Protein AF-A0A7X8CHU0-F1 (afdb_monomer)

Structure (mmCIF, N/CA/C/O backbone):
data_AF-A0A7X8CHU0-F1
#
_entry.id   AF-A0A7X8CHU0-F1
#
loop_
_atom_site.group_PDB
_atom_site.id
_atom_site.type_symbol
_atom_site.label_atom_id
_atom_site.label_alt_id
_atom_site.label_comp_id
_atom_site.label_asym_id
_atom_site.label_entity_id
_atom_site.label_seq_id
_atom_site.pdbx_PDB_ins_code
_atom_site.Cartn_x
_atom_site.Cartn_y
_atom_site.Cartn_z
_atom_site.occupancy
_atom_site.B_iso_or_equiv
_atom_site.auth_seq_id
_atom_site.auth_comp_id
_atom_site.auth_asym_id
_atom_site.auth_atom_id
_atom_site.pdbx_PDB_model_num
ATOM 1 N N . MET A 1 1 ? -18.339 2.490 4.989 1.00 92.62 1 MET A N 1
ATOM 2 C CA . MET A 1 1 ? -18.647 1.252 5.736 1.00 92.62 1 MET A CA 1
ATOM 3 C C . MET A 1 1 ? -19.588 1.651 6.846 1.00 92.62 1 MET A C 1
ATOM 5 O O . MET A 1 1 ? -19.198 2.493 7.639 1.00 92.62 1 MET A O 1
ATOM 9 N N . LEU A 1 2 ? -20.796 1.097 6.857 1.00 97.12 2 LEU A N 1
ATOM 10 C CA . LEU A 1 2 ? -21.813 1.327 7.880 1.00 97.12 2 LEU A CA 1
ATOM 11 C C . LEU A 1 2 ? -21.971 0.038 8.687 1.00 97.12 2 LEU A C 1
ATOM 13 O O . LEU A 1 2 ? -22.062 -1.035 8.088 1.00 97.12 2 LEU A O 1
ATOM 17 N N . ASN A 1 3 ? -22.000 0.129 10.013 1.00 98.38 3 ASN A N 1
ATOM 18 C CA . ASN A 1 3 ? -22.395 -1.011 10.836 1.00 98.38 3 ASN A CA 1
ATOM 19 C C . ASN A 1 3 ? -23.929 -1.067 10.940 1.00 98.38 3 ASN A C 1
ATOM 21 O O . ASN A 1 3 ? -24.530 -0.372 11.757 1.00 98.38 3 ASN A O 1
ATOM 25 N N . GLU A 1 4 ? -24.551 -1.905 10.109 1.00 97.94 4 GLU A N 1
ATOM 26 C CA . GLU A 1 4 ? -25.996 -2.204 10.138 1.00 97.94 4 GLU A CA 1
ATOM 27 C C . GLU A 1 4 ? -26.352 -3.349 11.107 1.00 97.94 4 GLU A C 1
ATOM 29 O O . GLU A 1 4 ? -27.492 -3.815 11.153 1.00 97.94 4 GLU A O 1
ATOM 34 N N . GLY A 1 5 ? -25.369 -3.847 11.861 1.00 97.19 5 GLY A N 1
ATOM 35 C CA . GLY A 1 5 ? -25.547 -4.911 12.834 1.00 97.19 5 GLY A CA 1
ATOM 36 C C . GLY A 1 5 ? -26.311 -4.463 14.080 1.00 97.19 5 GLY A C 1
ATOM 37 O O . GLY A 1 5 ? -26.597 -3.292 14.301 1.00 97.19 5 GLY A O 1
ATOM 38 N N . LEU A 1 6 ? -26.620 -5.432 14.942 1.00 97.88 6 LEU A N 1
ATOM 39 C CA . LEU A 1 6 ? -27.309 -5.192 16.218 1.00 97.88 6 LEU A CA 1
ATOM 40 C C . LEU A 1 6 ? -26.344 -4.959 17.395 1.00 97.88 6 LEU A C 1
ATOM 42 O O . LEU A 1 6 ? -26.792 -4.795 18.529 1.00 97.88 6 LEU A O 1
ATOM 46 N N . LYS A 1 7 ? -25.029 -4.994 17.149 1.00 98.25 7 LYS A N 1
ATOM 47 C CA . LYS A 1 7 ? -23.974 -4.791 18.149 1.00 98.25 7 LYS A CA 1
ATOM 48 C C . LYS A 1 7 ? -22.761 -4.092 17.536 1.00 98.25 7 LYS A C 1
ATOM 50 O O . LYS A 1 7 ? -22.557 -4.147 16.323 1.00 98.25 7 LYS A O 1
ATOM 55 N N . ASP A 1 8 ? -21.965 -3.465 18.394 1.00 98.44 8 ASP A N 1
ATOM 56 C CA . ASP A 1 8 ? -20.654 -2.940 18.023 1.00 98.44 8 ASP A CA 1
ATOM 57 C C . ASP A 1 8 ? -19.766 -4.081 17.509 1.00 98.44 8 ASP A C 1
ATOM 59 O O . ASP A 1 8 ? -19.885 -5.225 17.967 1.00 98.44 8 ASP A O 1
ATOM 63 N N . ASP A 1 9 ? -18.889 -3.766 16.561 1.00 98.12 9 ASP A N 1
ATOM 64 C CA . ASP A 1 9 ? -18.011 -4.752 15.934 1.00 98.12 9 ASP A CA 1
ATOM 65 C C . ASP A 1 9 ? -16.598 -4.206 15.721 1.00 98.12 9 ASP A C 1
ATOM 67 O O . ASP A 1 9 ? -16.349 -2.999 15.794 1.00 98.12 9 ASP A O 1
ATOM 71 N N . GLU A 1 10 ? -15.673 -5.113 15.451 1.00 97.38 10 GLU A N 1
ATOM 72 C CA . GLU A 1 10 ? -14.294 -4.820 15.094 1.00 97.38 10 GLU A CA 1
ATOM 73 C C . GLU A 1 10 ? -14.098 -5.006 13.593 1.00 97.38 10 GLU A C 1
ATOM 75 O O . GLU A 1 10 ? -14.562 -5.976 12.995 1.00 97.38 10 GLU A O 1
ATOM 80 N N . TYR A 1 11 ? -13.368 -4.093 12.959 1.00 97.25 11 TYR A N 1
ATOM 81 C CA . TYR A 1 11 ? -13.053 -4.219 11.544 1.00 97.25 11 TYR A CA 1
ATOM 82 C C . TYR A 1 11 ? -11.609 -3.845 11.245 1.00 97.25 11 TYR A C 1
ATOM 84 O O . TYR A 1 11 ? -10.945 -3.113 11.981 1.00 97.25 11 TYR A O 1
ATOM 92 N N . MET A 1 12 ? -11.142 -4.359 10.114 1.00 96.88 12 MET A N 1
ATOM 93 C CA . MET A 1 12 ? -9.910 -3.964 9.451 1.00 96.88 12 MET A CA 1
ATOM 94 C C . MET A 1 12 ? -10.215 -3.712 7.983 1.00 96.88 12 MET A C 1
ATOM 96 O O . MET A 1 12 ? -11.066 -4.380 7.396 1.00 96.88 12 MET A O 1
ATOM 100 N N . ILE A 1 13 ? -9.500 -2.767 7.379 1.00 97.38 13 ILE A N 1
ATOM 101 C CA . ILE A 1 13 ? -9.597 -2.518 5.944 1.00 97.38 13 ILE A CA 1
ATOM 102 C C . ILE A 1 13 ? -8.216 -2.304 5.329 1.00 97.38 13 ILE A C 1
ATOM 104 O O . ILE A 1 13 ? -7.323 -1.696 5.927 1.00 97.38 13 ILE A O 1
ATOM 108 N N . MET A 1 14 ? -8.073 -2.824 4.117 1.00 97.94 14 MET A N 1
ATOM 109 C CA . MET A 1 14 ? -6.933 -2.643 3.236 1.00 97.94 14 MET A CA 1
ATOM 110 C C . MET A 1 14 ? -7.456 -2.556 1.806 1.00 97.94 14 MET A C 1
ATOM 112 O O . MET A 1 14 ? -8.350 -3.313 1.425 1.00 97.94 14 MET A O 1
ATOM 116 N N . TYR A 1 15 ? -6.914 -1.632 1.023 1.00 98.19 15 TYR A N 1
ATOM 117 C CA . TYR A 1 15 ? -7.274 -1.473 -0.381 1.00 98.19 15 TYR A CA 1
ATOM 118 C C . TYR A 1 15 ? -6.205 -2.119 -1.255 1.00 98.19 15 TYR A C 1
ATOM 120 O O . TYR A 1 15 ? -5.125 -1.567 -1.411 1.00 98.19 15 TYR A O 1
ATOM 128 N N . HIS A 1 16 ? -6.496 -3.296 -1.806 1.00 97.81 16 HIS A N 1
ATOM 129 C CA . HIS A 1 16 ? -5.504 -4.127 -2.487 1.00 97.81 16 HIS A CA 1
ATOM 130 C C . HIS A 1 16 ? -5.356 -3.752 -3.974 1.00 97.81 16 HIS A C 1
ATOM 132 O O . HIS A 1 16 ? -6.061 -4.289 -4.831 1.00 97.81 16 HIS A O 1
ATOM 138 N N . HIS A 1 17 ? -4.450 -2.825 -4.305 1.00 97.56 17 HIS A N 1
ATOM 139 C CA . HIS A 1 17 ? -4.214 -2.425 -5.699 1.00 97.56 17 HIS A CA 1
ATOM 140 C C . HIS A 1 17 ? -3.108 -3.255 -6.325 1.00 97.56 17 HIS A C 1
ATOM 142 O O . HIS A 1 17 ? -1.945 -3.092 -5.979 1.00 97.56 17 HIS A O 1
ATOM 148 N N . ASN A 1 18 ? -3.468 -4.089 -7.293 1.00 98.00 18 ASN A N 1
ATOM 149 C CA . ASN A 1 18 ? -2.513 -4.866 -8.069 1.00 98.00 18 ASN A CA 1
ATOM 150 C C . ASN A 1 18 ? -2.228 -4.168 -9.398 1.00 98.00 18 ASN A C 1
ATOM 152 O O . ASN A 1 18 ? -3.131 -3.958 -10.209 1.00 98.00 18 ASN A O 1
ATOM 156 N N . ILE A 1 19 ? -0.967 -3.811 -9.615 1.00 97.81 19 ILE A N 1
ATOM 157 C CA . ILE A 1 19 ? -0.495 -3.075 -10.785 1.00 97.81 19 ILE A CA 1
ATOM 158 C C . ILE A 1 19 ? 0.443 -3.975 -11.576 1.00 97.81 19 ILE A C 1
ATOM 160 O O . ILE A 1 19 ? 1.406 -4.516 -11.043 1.00 97.81 19 ILE A O 1
ATOM 164 N N . ALA A 1 20 ? 0.170 -4.116 -12.866 1.00 96.56 20 ALA A N 1
ATOM 165 C CA . ALA A 1 20 ? 0.939 -4.959 -13.770 1.00 96.56 20 ALA A CA 1
ATOM 166 C C . ALA A 1 20 ? 1.379 -4.161 -15.009 1.00 96.56 20 ALA A C 1
ATOM 168 O O . ALA A 1 20 ? 1.325 -2.924 -15.042 1.00 96.56 20 ALA A O 1
ATOM 169 N N . TYR A 1 21 ? 1.807 -4.875 -16.049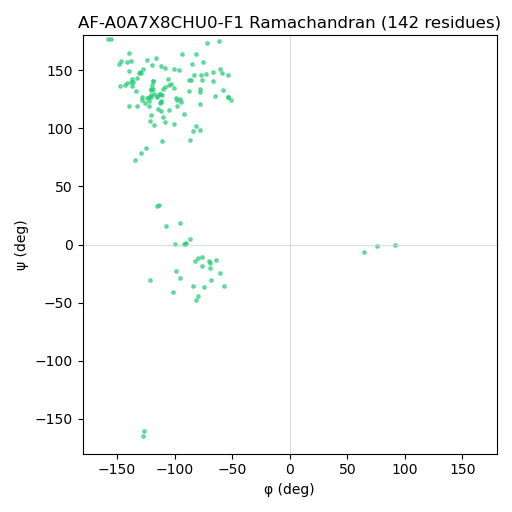 1.00 94.50 21 TYR A N 1
ATOM 170 C CA . TYR A 1 21 ? 2.047 -4.291 -17.363 1.00 94.50 21 TYR A CA 1
ATOM 171 C C . TYR A 1 21 ? 0.806 -3.529 -17.883 1.00 94.50 21 TYR A C 1
ATOM 173 O O . TYR A 1 21 ? -0.324 -3.956 -17.649 1.00 94.50 21 TYR A O 1
ATOM 181 N N . PRO A 1 22 ? 0.990 -2.423 -18.627 1.00 95.25 22 PRO A N 1
ATOM 182 C CA . PRO A 1 22 ? 2.271 -1.869 -19.059 1.00 95.25 22 PRO A CA 1
ATOM 183 C C . PRO A 1 22 ? 2.879 -0.848 -18.084 1.00 95.25 22 PRO A C 1
ATOM 185 O O . PRO A 1 22 ? 3.926 -0.299 -18.402 1.00 95.25 22 PRO A O 1
ATOM 188 N N . LEU A 1 23 ? 2.249 -0.551 -16.941 1.00 97.25 23 LEU A N 1
ATOM 189 C CA . LEU A 1 23 ? 2.726 0.463 -15.989 1.00 97.25 23 LEU A CA 1
ATOM 190 C C . LEU A 1 23 ? 3.865 -0.066 -15.102 1.00 97.25 23 LEU A C 1
ATOM 192 O O . LEU A 1 23 ? 4.869 0.624 -14.911 1.00 97.25 23 LEU A O 1
ATOM 196 N N . PHE A 1 24 ? 3.731 -1.290 -14.590 1.00 97.69 24 PHE A N 1
ATOM 197 C CA . PHE A 1 24 ? 4.758 -1.959 -13.793 1.00 97.69 24 PHE A CA 1
ATOM 198 C C . PHE A 1 24 ? 5.631 -2.873 -14.665 1.00 97.69 24 PHE A C 1
ATOM 200 O O . PHE A 1 24 ? 5.128 -3.721 -15.398 1.00 97.69 24 PHE A O 1
ATOM 207 N N . SER A 1 25 ? 6.945 -2.660 -14.599 1.00 96.56 25 SER A N 1
ATOM 208 C CA . SER A 1 25 ? 7.999 -3.364 -15.338 1.00 96.56 25 SER A CA 1
ATOM 209 C C . SER A 1 25 ? 9.334 -3.209 -14.601 1.00 96.56 25 SER A C 1
ATOM 211 O O . SER A 1 25 ? 9.425 -2.451 -13.635 1.00 96.56 25 SER A O 1
ATOM 213 N N . GLU A 1 26 ? 10.396 -3.838 -15.096 1.00 96.06 26 GLU A N 1
ATOM 214 C CA . GLU A 1 26 ? 11.766 -3.650 -14.598 1.00 96.06 26 GLU A CA 1
ATOM 215 C C . GLU A 1 26 ? 12.302 -2.218 -14.808 1.00 96.06 26 GLU A C 1
ATOM 217 O O . GLU A 1 26 ? 13.325 -1.837 -14.251 1.00 96.06 26 GLU A O 1
ATOM 222 N N . LYS A 1 27 ? 11.622 -1.410 -15.635 1.00 96.25 27 LYS A N 1
ATOM 223 C CA . LYS A 1 27 ? 11.974 -0.006 -15.917 1.00 96.25 27 LYS A CA 1
ATOM 224 C C . LYS A 1 27 ? 11.137 0.995 -15.125 1.00 96.25 27 LYS A C 1
ATOM 226 O O . LYS A 1 27 ? 11.259 2.202 -15.345 1.00 96.25 27 LYS A O 1
AT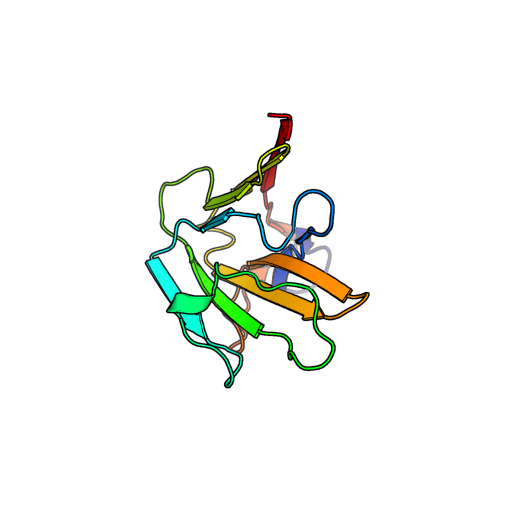OM 231 N N . SER A 1 28 ? 10.228 0.509 -14.288 1.00 97.88 28 SER A N 1
ATOM 232 C CA . SER A 1 28 ? 9.359 1.371 -13.501 1.00 97.88 28 SER A CA 1
ATOM 233 C C . SER A 1 28 ? 10.122 1.949 -12.312 1.00 97.88 28 SER A C 1
ATOM 235 O O . SER A 1 28 ? 10.976 1.296 -11.727 1.00 97.88 28 SER A O 1
ATOM 237 N N . ASN A 1 29 ? 9.793 3.176 -11.935 1.00 97.94 29 ASN A N 1
ATOM 238 C CA . ASN A 1 29 ? 10.298 3.833 -10.742 1.00 97.94 29 ASN A CA 1
ATOM 239 C C . ASN A 1 29 ? 9.144 3.974 -9.757 1.00 97.94 29 ASN A C 1
ATOM 241 O O . ASN A 1 29 ? 8.074 4.466 -10.121 1.00 97.94 29 ASN A O 1
ATOM 245 N N . LEU A 1 30 ? 9.367 3.530 -8.522 1.00 98.50 30 LEU A N 1
ATOM 246 C CA . LEU A 1 30 ? 8.409 3.646 -7.431 1.00 98.50 30 LEU A CA 1
ATOM 247 C C . LEU A 1 30 ? 8.935 4.633 -6.391 1.00 98.50 30 LEU A C 1
ATOM 249 O O . LEU A 1 30 ? 10.013 4.445 -5.824 1.00 98.50 30 LEU A O 1
ATOM 253 N N . ASN A 1 31 ? 8.129 5.649 -6.111 1.00 97.75 31 ASN A N 1
ATOM 254 C CA . ASN A 1 31 ? 8.306 6.553 -4.989 1.00 97.75 31 ASN A CA 1
ATOM 255 C C . ASN A 1 31 ? 7.167 6.352 -3.987 1.00 97.75 31 ASN A C 1
ATOM 257 O O . ASN A 1 31 ? 5.998 6.395 -4.363 1.00 97.75 31 ASN A O 1
ATOM 261 N N . ILE A 1 32 ? 7.521 6.173 -2.717 1.00 97.56 32 ILE A N 1
ATOM 262 C CA . ILE A 1 32 ? 6.581 6.100 -1.596 1.00 97.56 32 ILE A CA 1
ATOM 263 C C . ILE A 1 32 ? 7.030 7.147 -0.585 1.00 97.56 32 ILE A C 1
ATOM 265 O O . ILE A 1 32 ? 8.165 7.074 -0.099 1.00 97.56 32 ILE A O 1
ATOM 269 N N . ASP A 1 33 ? 6.142 8.081 -0.273 1.00 96.81 33 ASP A N 1
ATOM 270 C CA . ASP A 1 33 ? 6.327 9.069 0.778 1.00 96.81 33 ASP A CA 1
ATOM 271 C C . ASP A 1 33 ? 6.068 8.433 2.150 1.00 96.81 33 ASP A C 1
ATOM 273 O O . ASP A 1 33 ? 4.934 8.210 2.576 1.00 96.81 33 ASP A O 1
ATOM 277 N N . LYS A 1 34 ? 7.155 8.056 2.819 1.00 95.94 34 LYS A N 1
ATOM 278 C CA . LYS A 1 34 ? 7.131 7.211 4.013 1.00 95.94 34 LYS A CA 1
ATOM 279 C C . LYS A 1 34 ? 8.121 7.684 5.063 1.00 95.94 34 LYS A C 1
ATOM 281 O O . LYS A 1 34 ? 9.193 8.190 4.733 1.00 95.94 34 LYS A O 1
ATOM 286 N N . GLU A 1 35 ? 7.756 7.436 6.311 1.00 96.19 35 GLU A N 1
ATOM 287 C CA . GLU A 1 35 ? 8.587 7.637 7.495 1.00 96.19 35 GLU A CA 1
ATOM 288 C C . GLU A 1 35 ? 9.543 6.449 7.662 1.00 96.19 35 GLU A C 1
ATOM 290 O O . GLU A 1 35 ? 10.749 6.619 7.812 1.00 96.19 35 GLU A O 1
ATOM 295 N N . GLU A 1 36 ? 9.007 5.227 7.565 1.00 96.44 36 GLU A N 1
ATOM 296 C CA . GLU A 1 36 ? 9.741 3.988 7.832 1.00 96.44 36 GLU A CA 1
ATOM 297 C C . GLU A 1 36 ? 9.370 2.875 6.845 1.00 96.44 36 GLU A C 1
ATOM 299 O O . GLU A 1 36 ? 8.307 2.882 6.217 1.00 96.44 36 GLU A O 1
ATOM 304 N N . THR A 1 37 ? 10.272 1.903 6.692 1.00 97.69 37 THR A N 1
ATOM 305 C CA . THR A 1 37 ? 10.059 0.674 5.912 1.00 97.69 37 THR A CA 1
ATOM 306 C C . THR A 1 37 ? 10.529 -0.531 6.696 1.00 97.69 37 THR A C 1
ATOM 308 O O . THR A 1 37 ? 11.656 -0.557 7.184 1.00 97.69 37 THR A O 1
ATOM 311 N N . TYR A 1 38 ? 9.683 -1.551 6.740 1.00 96.25 38 TYR A N 1
ATOM 312 C CA . TYR A 1 38 ? 9.962 -2.836 7.356 1.00 96.25 38 TYR A CA 1
ATOM 313 C C . TYR A 1 38 ? 9.882 -3.932 6.304 1.00 96.25 38 TYR A C 1
ATOM 315 O O . TYR A 1 38 ? 9.007 -3.929 5.437 1.00 96.25 38 TYR A O 1
ATOM 323 N N . MET A 1 39 ? 10.792 -4.891 6.402 1.00 96.25 39 MET A N 1
ATOM 324 C CA . MET A 1 39 ? 10.763 -6.101 5.591 1.00 96.25 39 MET A CA 1
ATOM 325 C C . MET A 1 39 ? 9.903 -7.133 6.294 1.00 96.25 39 MET A C 1
ATOM 327 O O . MET A 1 39 ? 10.088 -7.376 7.488 1.00 96.25 39 MET A O 1
ATOM 331 N N . ILE A 1 40 ? 8.989 -7.748 5.557 1.00 96.38 40 ILE A N 1
ATOM 332 C CA . ILE A 1 40 ? 8.197 -8.866 6.066 1.00 96.38 40 ILE A CA 1
ATOM 333 C C . ILE A 1 40 ? 8.756 -10.185 5.533 1.00 96.38 40 ILE A C 1
ATOM 335 O O . ILE A 1 40 ? 8.872 -11.151 6.285 1.00 96.38 40 ILE A O 1
ATOM 339 N N . SER A 1 41 ? 9.159 -10.220 4.259 1.00 94.25 41 SER A N 1
ATOM 340 C CA . SER A 1 41 ? 9.846 -11.379 3.682 1.00 94.25 41 SER A CA 1
ATOM 341 C C . SER A 1 41 ? 11.319 -11.416 4.102 1.00 94.25 41 SER A C 1
ATOM 343 O O . SER A 1 41 ? 12.045 -10.431 3.957 1.00 94.25 41 SER A O 1
ATOM 345 N N . SER A 1 42 ? 11.792 -12.576 4.567 1.00 90.19 42 SER A N 1
ATOM 346 C CA . SER A 1 42 ? 13.162 -12.772 5.071 1.00 90.19 42 SER A CA 1
ATOM 347 C C . SER A 1 42 ? 14.257 -12.708 4.001 1.00 90.19 42 SER A C 1
ATOM 349 O O . SER A 1 42 ? 15.432 -12.594 4.332 1.00 90.19 42 SER A O 1
ATOM 351 N N . ASN A 1 43 ? 13.892 -12.813 2.724 1.00 86.94 43 ASN A N 1
ATOM 352 C CA . ASN A 1 43 ? 14.795 -12.809 1.571 1.00 86.94 43 ASN A CA 1
ATOM 353 C C . ASN A 1 43 ? 14.950 -11.416 0.926 1.00 86.94 43 ASN A C 1
ATOM 355 O O . ASN A 1 43 ? 15.347 -11.317 -0.234 1.00 86.94 43 ASN A O 1
ATOM 359 N N . SER A 1 44 ? 14.608 -10.350 1.651 1.00 89.31 44 SER A N 1
ATOM 360 C CA . SER A 1 44 ? 14.631 -8.974 1.152 1.00 89.31 44 SER A CA 1
ATOM 361 C C . SER A 1 44 ? 15.493 -8.064 2.029 1.00 89.31 44 SER A C 1
ATOM 363 O O . SER A 1 44 ? 15.747 -8.391 3.188 1.00 89.31 44 SER A O 1
ATOM 365 N N . THR A 1 45 ? 15.946 -6.931 1.481 1.00 92.56 45 THR A N 1
ATOM 366 C CA . THR A 1 45 ? 16.490 -5.794 2.247 1.00 92.56 45 THR A CA 1
ATOM 367 C C . THR A 1 45 ? 15.559 -4.579 2.150 1.00 92.56 45 THR A C 1
ATOM 369 O O . THR A 1 45 ? 14.845 -4.419 1.156 1.00 92.56 45 THR A O 1
ATOM 372 N N . THR A 1 46 ? 15.560 -3.683 3.146 1.00 92.38 46 THR A N 1
ATOM 373 C CA . THR A 1 46 ? 14.733 -2.457 3.134 1.00 92.38 46 THR A CA 1
ATOM 374 C C . THR A 1 46 ? 15.072 -1.536 1.967 1.00 92.38 46 THR A C 1
ATOM 376 O O . THR A 1 46 ? 14.220 -0.772 1.537 1.00 92.38 46 THR A O 1
ATOM 379 N N . GLU A 1 47 ? 16.286 -1.627 1.428 1.00 92.44 47 GLU A N 1
ATOM 380 C CA . GLU A 1 47 ? 16.776 -0.846 0.286 1.00 92.44 47 GLU A CA 1
ATOM 381 C C . GLU A 1 47 ? 16.217 -1.341 -1.057 1.00 92.44 47 GLU A C 1
ATOM 383 O O . GLU A 1 47 ? 16.221 -0.608 -2.040 1.00 92.44 47 GLU A O 1
ATOM 388 N N . GLN A 1 48 ? 15.705 -2.574 -1.114 1.00 94.44 48 GLN A N 1
ATOM 389 C CA . GLN A 1 48 ? 15.232 -3.212 -2.348 1.00 94.44 48 GLN A CA 1
ATOM 390 C C . GLN A 1 48 ? 13.743 -2.991 -2.638 1.00 94.44 48 GLN A C 1
ATOM 392 O O . GLN A 1 48 ? 13.233 -3.505 -3.640 1.00 94.44 48 GLN A O 1
ATOM 397 N N . PHE A 1 49 ? 13.023 -2.256 -1.787 1.00 96.69 49 PHE A N 1
ATOM 398 C CA . PHE A 1 49 ? 11.570 -2.101 -1.914 1.00 96.69 49 PHE A CA 1
ATOM 399 C C . PHE A 1 49 ? 11.165 -1.523 -3.287 1.00 96.69 49 PHE A C 1
ATOM 401 O O . PHE A 1 49 ? 10.178 -1.954 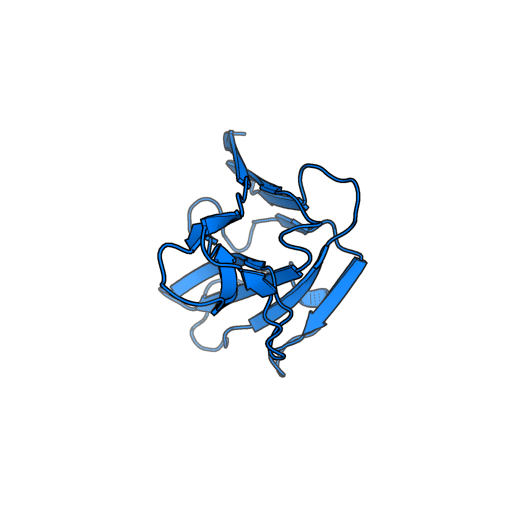-3.876 1.00 96.69 49 PHE A O 1
ATOM 408 N N . ASN A 1 50 ? 11.960 -0.614 -3.857 1.00 97.00 50 ASN A N 1
ATOM 409 C CA . ASN A 1 50 ? 11.718 0.019 -5.160 1.00 97.00 50 ASN A CA 1
ATOM 410 C C . ASN A 1 50 ? 12.655 -0.464 -6.281 1.00 97.00 50 ASN A C 1
ATOM 412 O O . ASN A 1 50 ? 12.740 0.189 -7.319 1.00 97.00 50 ASN A O 1
ATOM 416 N N . VAL A 1 51 ? 13.351 -1.588 -6.087 1.00 96.38 51 VAL A N 1
ATOM 417 C CA . VAL A 1 51 ? 14.201 -2.208 -7.113 1.00 96.38 51 VAL A CA 1
ATOM 418 C C . VAL A 1 51 ? 13.440 -3.346 -7.789 1.00 96.38 51 VAL A C 1
ATOM 420 O O . VAL A 1 51 ? 12.929 -4.250 -7.110 1.00 96.38 51 VAL A O 1
ATOM 423 N N . PHE A 1 52 ? 13.371 -3.291 -9.123 1.00 96.75 52 PHE A N 1
ATOM 424 C CA . PHE A 1 52 ? 12.588 -4.210 -9.946 1.00 96.75 52 PHE A CA 1
ATOM 425 C C . PHE A 1 52 ? 13.454 -4.942 -10.971 1.00 96.75 52 PHE A C 1
ATOM 427 O O . PHE A 1 52 ? 14.052 -4.327 -11.852 1.00 96.75 52 PHE A O 1
ATOM 434 N N . ASP A 1 53 ? 13.485 -6.266 -10.866 1.00 95.00 53 ASP A N 1
ATOM 435 C CA . ASP A 1 53 ? 14.222 -7.144 -11.770 1.00 95.00 53 ASP A CA 1
ATOM 436 C C . ASP A 1 53 ? 13.336 -7.655 -12.905 1.00 95.00 53 ASP A C 1
ATOM 438 O O . ASP A 1 53 ? 12.111 -7.638 -12.834 1.00 95.00 53 ASP A O 1
ATOM 442 N N . LYS A 1 54 ? 13.957 -8.180 -13.963 1.00 96.12 54 LYS A N 1
ATOM 443 C CA . LYS A 1 54 ? 13.216 -8.873 -15.026 1.00 96.12 54 LYS A CA 1
ATOM 444 C C . LYS A 1 54 ? 12.464 -10.094 -14.469 1.00 96.12 54 LYS A C 1
ATOM 446 O O . LYS A 1 54 ? 12.983 -10.751 -13.564 1.00 96.12 54 LYS A O 1
ATOM 451 N N . PRO A 1 55 ? 11.321 -10.481 -15.073 1.00 95.69 55 PRO A N 1
ATOM 452 C CA . PRO A 1 55 ? 10.584 -11.673 -14.667 1.00 95.69 55 PRO A CA 1
ATOM 453 C C . PRO A 1 55 ? 11.472 -12.925 -14.587 1.00 95.69 55 PRO A C 1
ATOM 455 O O . PRO A 1 55 ? 12.102 -13.320 -15.576 1.00 95.69 55 PRO A O 1
ATOM 458 N N . SER A 1 56 ? 11.485 -13.587 -13.430 1.00 94.75 56 SER A N 1
ATOM 459 C CA . SER A 1 56 ? 12.304 -14.780 -13.169 1.00 94.75 56 SER A CA 1
ATOM 460 C C . SER A 1 56 ? 11.460 -15.934 -12.628 1.00 94.75 56 SER A C 1
ATOM 462 O O . SER A 1 56 ? 10.432 -15.722 -12.004 1.00 94.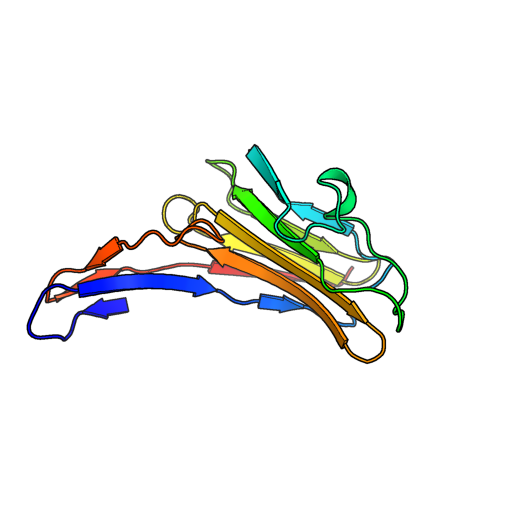75 56 SER A O 1
ATOM 464 N N . SER A 1 57 ? 11.859 -17.182 -12.878 1.00 92.62 57 SER A N 1
ATOM 465 C CA . SER A 1 57 ? 11.227 -18.349 -12.233 1.00 92.62 57 SER A CA 1
ATOM 466 C C . SER A 1 57 ? 11.774 -18.617 -10.829 1.00 92.62 57 SER A C 1
ATOM 468 O O . SER A 1 57 ? 11.183 -19.395 -10.093 1.00 92.62 57 SER A O 1
ATOM 470 N N . ASN A 1 58 ? 12.906 -18.001 -10.477 1.00 90.25 58 ASN A N 1
ATOM 471 C CA . ASN A 1 58 ? 13.679 -18.308 -9.273 1.00 90.25 58 ASN A CA 1
ATOM 472 C C . ASN A 1 58 ? 13.704 -17.112 -8.308 1.00 90.25 58 ASN A C 1
ATOM 474 O O . ASN A 1 58 ? 14.727 -16.847 -7.682 1.00 90.25 58 ASN A O 1
ATOM 478 N N . ILE A 1 59 ? 12.622 -16.335 -8.271 1.00 91.06 59 ILE A N 1
ATOM 479 C CA . ILE A 1 59 ? 12.464 -15.208 -7.354 1.00 91.06 59 ILE A CA 1
ATOM 480 C C . ILE A 1 59 ? 11.185 -15.407 -6.551 1.00 91.06 59 ILE A C 1
ATOM 482 O O . ILE A 1 59 ? 10.111 -15.622 -7.123 1.00 91.06 59 ILE A O 1
ATOM 486 N N . ASP A 1 60 ? 11.303 -15.364 -5.228 1.00 93.19 60 ASP A N 1
ATOM 487 C CA . ASP A 1 60 ? 10.121 -15.396 -4.377 1.00 93.19 60 ASP A CA 1
ATOM 488 C C . ASP A 1 60 ? 9.499 -14.004 -4.291 1.00 93.19 60 ASP A C 1
ATOM 490 O O . ASP A 1 60 ? 10.110 -12.977 -4.602 1.00 93.19 60 ASP A O 1
ATOM 494 N N . GLU A 1 61 ? 8.263 -13.982 -3.823 1.00 95.06 61 GLU A N 1
ATOM 495 C CA . GLU A 1 61 ? 7.556 -12.752 -3.519 1.00 95.06 61 GLU A CA 1
ATOM 496 C C . GLU A 1 61 ? 8.207 -12.030 -2.335 1.00 95.06 61 GLU A C 1
ATOM 498 O O . GLU A 1 61 ? 8.617 -12.637 -1.339 1.00 95.06 61 GLU A O 1
ATOM 503 N N . MET A 1 62 ? 8.273 -10.706 -2.428 1.00 96.75 62 MET A N 1
ATOM 504 C CA . MET A 1 62 ? 8.799 -9.857 -1.364 1.00 96.75 62 MET A CA 1
ATOM 505 C C . MET A 1 62 ? 7.686 -8.969 -0.833 1.00 96.75 62 MET A C 1
ATOM 507 O O . MET A 1 62 ? 7.032 -8.267 -1.601 1.00 96.75 62 MET A O 1
ATOM 511 N N . VAL A 1 63 ? 7.484 -8.989 0.480 1.00 97.88 63 VAL A N 1
ATOM 512 C CA . VAL A 1 63 ? 6.499 -8.150 1.155 1.00 97.88 63 VAL A CA 1
ATOM 513 C C . VAL A 1 63 ? 7.218 -7.134 2.025 1.00 97.88 63 VAL A C 1
ATOM 515 O O . VAL A 1 63 ? 8.062 -7.494 2.853 1.00 97.88 63 VAL A O 1
ATOM 518 N N . TYR A 1 64 ? 6.842 -5.873 1.860 1.00 98.25 64 TYR A N 1
ATOM 519 C CA . TYR A 1 64 ? 7.281 -4.763 2.692 1.00 98.25 64 TYR A CA 1
ATOM 520 C C . TYR A 1 64 ? 6.080 -4.105 3.356 1.00 98.25 64 TYR A C 1
ATOM 522 O O . TYR A 1 64 ? 4.954 -4.158 2.859 1.00 98.25 64 TYR A O 1
ATOM 530 N N . MET A 1 65 ? 6.335 -3.466 4.487 1.00 98.00 65 MET A N 1
ATOM 531 C CA . MET A 1 65 ? 5.383 -2.595 5.152 1.00 98.00 65 MET A CA 1
ATOM 532 C C . MET A 1 65 ? 5.982 -1.200 5.258 1.00 98.00 65 MET A C 1
ATOM 534 O O . MET A 1 65 ? 7.128 -1.045 5.680 1.00 98.00 65 MET A O 1
ATOM 538 N N . HIS A 1 66 ? 5.198 -0.184 4.924 1.00 98.00 66 HIS A N 1
ATOM 539 C CA . HIS A 1 66 ? 5.599 1.211 5.029 1.00 98.00 66 HIS A CA 1
ATOM 540 C C . HIS A 1 66 ? 4.679 1.959 5.987 1.00 98.00 66 HIS A C 1
ATOM 542 O O . HIS A 1 66 ? 3.458 1.803 5.934 1.00 98.00 66 HIS A O 1
ATOM 548 N N . LYS A 1 67 ? 5.267 2.803 6.836 1.00 97.31 67 LYS A N 1
ATOM 549 C CA . LYS A 1 67 ? 4.533 3.803 7.619 1.00 97.31 67 LYS A CA 1
ATOM 550 C C . LYS A 1 67 ? 4.551 5.117 6.846 1.00 97.31 67 LYS A C 1
ATOM 552 O O . LYS A 1 67 ? 5.626 5.595 6.487 1.00 97.31 67 LYS A O 1
ATOM 557 N N . ILE A 1 68 ? 3.380 5.661 6.545 1.00 97.31 68 ILE A N 1
ATOM 558 C CA . ILE A 1 68 ? 3.226 6.779 5.606 1.00 97.31 68 ILE A CA 1
ATOM 559 C C . ILE A 1 68 ? 3.415 8.119 6.315 1.00 97.31 68 ILE A C 1
ATOM 561 O O . ILE A 1 68 ? 2.979 8.293 7.455 1.00 97.31 68 ILE A O 1
ATOM 565 N N . ASN A 1 69 ? 4.063 9.066 5.634 1.00 95.62 69 ASN A N 1
ATOM 566 C CA . ASN A 1 69 ? 4.259 10.407 6.174 1.00 95.62 69 ASN A CA 1
ATOM 567 C C . ASN A 1 69 ? 2.928 11.153 6.318 1.00 95.62 69 ASN A C 1
ATOM 569 O O . ASN A 1 69 ? 1.986 10.990 5.545 1.00 95.62 69 ASN A O 1
ATOM 573 N N . LYS A 1 70 ? 2.856 12.024 7.324 1.00 90.38 70 LYS A N 1
ATOM 574 C CA . LYS A 1 70 ? 1.695 12.892 7.528 1.00 90.38 70 LYS A CA 1
ATOM 575 C C . LYS A 1 70 ? 1.787 14.144 6.660 1.00 90.38 70 LYS A C 1
ATOM 577 O O . LYS A 1 70 ? 2.857 14.718 6.492 1.00 90.38 70 LYS A O 1
ATOM 582 N N . GLY A 1 71 ? 0.632 14.623 6.199 1.00 85.00 71 GLY A N 1
ATOM 583 C CA . GLY A 1 71 ? 0.499 15.939 5.563 1.00 85.00 71 GLY A CA 1
ATOM 584 C C . GLY A 1 71 ? 0.671 15.961 4.043 1.00 85.00 71 GLY A C 1
ATOM 585 O O . GLY A 1 71 ? 0.504 17.023 3.441 1.00 85.00 71 GLY A O 1
ATOM 586 N N . THR A 1 72 ? 0.933 14.822 3.402 1.00 80.00 72 THR A N 1
ATOM 587 C CA . THR A 1 72 ? 0.969 14.706 1.941 1.00 80.00 72 THR A CA 1
ATOM 588 C C . THR A 1 72 ? -0.363 14.211 1.383 1.00 80.00 72 THR A C 1
ATOM 590 O O . THR A 1 72 ? -1.153 13.553 2.056 1.00 80.00 72 THR A O 1
ATOM 593 N N . LYS A 1 73 ? -0.684 14.636 0.154 1.00 82.50 73 LYS A N 1
ATOM 594 C CA . LYS A 1 73 ? -1.938 14.273 -0.537 1.00 82.50 73 LYS A CA 1
ATOM 595 C C . LYS A 1 73 ? -1.752 13.136 -1.538 1.00 82.50 73 LYS A C 1
ATOM 597 O O . LYS A 1 73 ? -2.729 12.480 -1.886 1.00 82.50 73 LYS A O 1
ATOM 602 N N . GLU A 1 74 ? -0.527 12.948 -2.011 1.00 90.38 74 GLU A N 1
ATOM 603 C CA . GLU A 1 74 ? -0.106 11.885 -2.916 1.00 90.38 74 GLU A CA 1
ATOM 604 C C . GLU A 1 74 ? 0.988 11.108 -2.188 1.00 90.38 74 GLU A C 1
ATOM 606 O O . GLU A 1 74 ? 2.060 11.648 -1.928 1.00 90.38 74 GLU A O 1
ATOM 611 N N . HIS A 1 75 ? 0.684 9.869 -1.811 1.00 95.56 75 HIS A N 1
ATOM 612 C CA . HIS A 1 75 ? 1.558 9.054 -0.961 1.00 95.56 75 HIS A CA 1
ATOM 613 C C . HIS A 1 75 ? 2.450 8.142 -1.789 1.00 95.56 75 HIS A C 1
ATOM 615 O O . HIS A 1 75 ? 3.551 7.788 -1.375 1.00 95.56 75 HIS A O 1
ATOM 621 N N . VAL A 1 76 ? 1.976 7.746 -2.973 1.00 97.50 76 VAL A N 1
ATOM 622 C CA . VAL A 1 76 ? 2.686 6.815 -3.849 1.00 97.50 76 VAL A CA 1
ATOM 623 C C . VAL A 1 76 ? 2.622 7.290 -5.286 1.00 97.50 76 VAL A C 1
ATOM 625 O O . VAL A 1 76 ? 1.558 7.665 -5.776 1.00 97.50 76 VAL A O 1
ATOM 628 N N . SER A 1 77 ? 3.757 7.214 -5.972 1.00 97.75 77 SER A N 1
ATOM 629 C CA . SER A 1 77 ? 3.867 7.396 -7.414 1.00 97.75 77 SER A CA 1
ATOM 630 C C . SER A 1 77 ? 4.612 6.210 -8.004 1.00 97.75 77 SER A C 1
ATOM 632 O O . SER A 1 77 ? 5.736 5.922 -7.594 1.00 97.75 77 SER A O 1
ATOM 634 N N . ILE A 1 78 ? 4.022 5.565 -9.004 1.00 98.31 78 ILE A N 1
ATOM 635 C CA . ILE A 1 78 ? 4.716 4.611 -9.867 1.00 98.31 78 ILE A CA 1
ATOM 636 C C . ILE A 1 78 ? 4.680 5.116 -11.300 1.00 98.31 78 ILE A C 1
ATOM 638 O O . ILE A 1 78 ? 3.642 5.550 -11.799 1.00 98.31 78 ILE A O 1
ATOM 642 N N . GLU A 1 79 ? 5.819 5.066 -11.975 1.00 98.12 79 GLU A N 1
ATOM 643 C CA . GLU A 1 79 ? 5.921 5.546 -13.344 1.00 98.12 79 GLU A CA 1
ATOM 644 C C . GLU A 1 79 ? 6.944 4.777 -14.166 1.00 98.12 79 GLU A C 1
ATOM 646 O O . GLU A 1 79 ? 7.914 4.244 -13.641 1.00 98.12 79 GLU A O 1
ATOM 651 N N . ASN A 1 80 ? 6.758 4.773 -15.478 1.00 97.06 80 ASN A N 1
ATOM 652 C CA . ASN A 1 80 ? 7.793 4.415 -16.437 1.00 97.06 80 ASN A CA 1
ATOM 653 C C . ASN A 1 80 ? 7.937 5.538 -17.477 1.00 97.06 80 ASN A C 1
ATOM 655 O O . ASN A 1 80 ? 7.557 6.688 -17.227 1.00 97.06 80 ASN A O 1
ATOM 659 N N . ASN A 1 81 ? 8.532 5.232 -18.628 1.00 96.06 81 ASN A N 1
ATOM 660 C CA . ASN A 1 81 ? 8.745 6.199 -19.702 1.00 96.06 81 ASN A CA 1
ATOM 661 C C . ASN A 1 81 ? 7.457 6.630 -20.423 1.00 96.06 81 ASN A C 1
ATOM 663 O O . ASN A 1 81 ? 7.510 7.606 -21.159 1.00 96.06 81 ASN A O 1
ATOM 667 N N . LYS A 1 82 ? 6.340 5.915 -20.243 1.00 96.88 82 LYS A N 1
ATOM 668 C CA . LYS A 1 82 ? 5.075 6.154 -20.952 1.00 96.88 82 LYS A CA 1
ATOM 669 C C . LYS A 1 82 ? 3.895 6.443 -20.027 1.00 96.88 82 LYS A C 1
ATOM 671 O O . LYS A 1 82 ? 2.990 7.160 -20.421 1.00 96.88 82 LYS A O 1
ATOM 676 N N . TYR A 1 83 ? 3.888 5.884 -18.823 1.00 98.00 83 TYR A N 1
ATOM 677 C CA . TYR A 1 83 ? 2.744 5.945 -17.919 1.00 98.00 83 TYR A CA 1
ATOM 678 C C . TYR A 1 83 ? 3.166 6.396 -16.526 1.00 98.00 83 TYR A C 1
ATOM 680 O O . TYR A 1 83 ? 4.267 6.075 -16.067 1.00 98.00 83 TYR A O 1
ATOM 688 N N . LYS A 1 84 ? 2.270 7.098 -15.834 1.00 98.12 84 LYS A N 1
ATOM 689 C CA . LYS A 1 84 ? 2.395 7.457 -14.420 1.00 98.12 84 LYS A CA 1
ATOM 690 C C . LYS A 1 84 ? 1.073 7.242 -13.699 1.00 98.12 84 LYS A C 1
ATOM 692 O O . LYS A 1 84 ? 0.015 7.576 -14.223 1.00 98.12 84 LYS A O 1
ATOM 697 N N . LEU A 1 85 ? 1.148 6.724 -12.480 1.00 98.12 85 LEU A N 1
ATOM 698 C CA . LEU A 1 85 ? 0.034 6.632 -11.551 1.00 98.12 85 LEU A CA 1
ATOM 699 C C . LEU A 1 85 ? 0.446 7.231 -10.211 1.00 98.12 85 LEU A C 1
ATOM 701 O O . LEU A 1 85 ? 1.404 6.764 -9.598 1.00 98.12 85 LEU A O 1
ATOM 705 N N . ASN A 1 86 ? -0.323 8.211 -9.743 1.00 98.00 86 ASN A N 1
ATOM 706 C CA . ASN A 1 86 ? -0.255 8.703 -8.372 1.00 98.00 86 ASN A CA 1
ATOM 707 C C . ASN A 1 86 ? -1.461 8.186 -7.587 1.00 98.00 86 ASN A C 1
ATOM 709 O O . ASN A 1 86 ? -2.589 8.209 -8.094 1.00 98.00 86 ASN A O 1
ATOM 713 N N . ILE A 1 87 ? -1.222 7.744 -6.355 1.00 97.94 87 ILE A N 1
ATOM 714 C CA . ILE A 1 87 ? -2.248 7.271 -5.429 1.00 97.94 87 ILE A CA 1
ATOM 715 C C . ILE A 1 87 ? -2.172 8.114 -4.157 1.00 97.94 87 ILE A C 1
ATOM 717 O O . ILE A 1 87 ? -1.116 8.260 -3.538 1.00 97.94 87 ILE A O 1
ATOM 721 N N . GLY A 1 88 ? -3.311 8.680 -3.778 1.00 97.62 88 GLY A N 1
ATOM 722 C CA . GLY A 1 88 ? -3.481 9.503 -2.588 1.00 97.62 88 GLY A CA 1
ATOM 723 C C . GLY A 1 88 ? -4.655 9.025 -1.749 1.00 97.62 88 GLY A C 1
ATOM 724 O O . GLY A 1 88 ? -5.642 8.527 -2.286 1.00 97.62 88 GLY A O 1
ATOM 725 N N . TRP A 1 89 ? -4.570 9.179 -0.435 1.00 96.81 89 TRP A N 1
ATOM 726 C CA . TRP A 1 89 ? -5.628 8.807 0.504 1.00 96.81 89 TRP A CA 1
ATOM 727 C C . TRP A 1 89 ? -5.513 9.617 1.795 1.00 96.81 89 TRP A C 1
ATOM 729 O O . TRP A 1 89 ? -4.602 10.423 1.960 1.00 96.81 89 TRP A O 1
ATOM 739 N N . ASP A 1 90 ? -6.458 9.428 2.708 1.00 95.25 90 ASP A N 1
ATOM 740 C CA . ASP A 1 90 ? -6.376 9.972 4.063 1.00 95.25 90 ASP A CA 1
ATOM 741 C C . ASP A 1 90 ? -5.497 9.061 4.935 1.00 95.25 90 ASP A C 1
ATOM 743 O O . ASP A 1 90 ? -5.931 7.985 5.360 1.00 95.25 90 ASP A O 1
ATOM 747 N N . GLN A 1 91 ? -4.248 9.464 5.176 1.00 94.62 91 GLN A N 1
ATOM 748 C CA . GLN A 1 91 ? -3.277 8.668 5.929 1.00 94.62 91 GLN A CA 1
ATOM 749 C C . GLN A 1 91 ? -3.618 8.548 7.418 1.00 94.62 91 GLN A C 1
ATOM 751 O O . GLN A 1 91 ? -3.174 7.606 8.063 1.00 94.62 91 GLN A O 1
ATOM 756 N N . GLU A 1 92 ? -4.438 9.436 7.989 1.00 94.06 92 GLU A N 1
ATOM 757 C CA . GLU A 1 92 ? -4.907 9.237 9.369 1.00 94.06 92 GLU A CA 1
ATOM 758 C C . GLU A 1 92 ? -5.865 8.033 9.434 1.00 94.06 92 GLU A C 1
ATOM 760 O O . GLU A 1 92 ? -5.909 7.290 10.418 1.00 94.06 92 GLU A O 1
ATOM 765 N N . LYS A 1 93 ? -6.595 7.770 8.341 1.00 95.50 93 LYS A N 1
ATOM 766 C CA . LYS A 1 93 ? -7.459 6.592 8.213 1.00 95.50 93 LYS A CA 1
ATOM 767 C C . LYS A 1 93 ? -6.708 5.345 7.764 1.00 95.50 93 LYS A C 1
ATOM 769 O O . LYS A 1 93 ? -7.063 4.268 8.239 1.00 95.50 93 LYS A O 1
ATOM 774 N N . LEU A 1 94 ? -5.704 5.466 6.901 1.00 97.19 94 LEU A N 1
ATOM 775 C CA . LEU A 1 94 ? -4.880 4.354 6.409 1.00 97.19 94 LEU A CA 1
ATOM 776 C C . LEU A 1 94 ? -3.385 4.700 6.579 1.00 97.19 94 LEU A C 1
ATOM 778 O O . LEU A 1 94 ? -2.747 5.137 5.619 1.00 97.19 94 LEU A O 1
ATOM 782 N N . PRO A 1 95 ? -2.829 4.573 7.798 1.00 97.06 95 PRO A N 1
ATOM 783 C CA . PRO A 1 95 ? -1.473 5.045 8.110 1.00 97.06 95 PRO A CA 1
ATOM 784 C C . PRO A 1 95 ? -0.358 4.138 7.581 1.00 97.06 95 PRO A C 1
ATOM 786 O O . PRO A 1 95 ? 0.819 4.507 7.616 1.00 97.06 95 PRO A O 1
ATOM 789 N N . PHE A 1 96 ? -0.720 2.952 7.103 1.00 98.06 96 PHE A N 1
ATOM 790 C CA . PHE A 1 96 ? 0.208 1.944 6.627 1.00 98.06 96 PHE A CA 1
ATOM 791 C C . PHE A 1 96 ? 0.017 1.684 5.137 1.00 98.06 96 PHE A C 1
ATOM 793 O O . PHE A 1 96 ? -1.043 1.951 4.567 1.00 98.06 96 PHE A O 1
ATOM 800 N N . MET A 1 97 ? 1.034 1.110 4.507 1.00 98.06 97 MET A N 1
ATOM 801 C CA . MET A 1 97 ? 0.912 0.537 3.176 1.00 98.06 97 MET A CA 1
ATOM 802 C C . MET A 1 97 ? 1.686 -0.773 3.108 1.00 98.06 97 MET A C 1
ATOM 804 O O . MET A 1 97 ? 2.908 -0.778 3.280 1.00 98.06 97 MET A O 1
ATOM 808 N N . VAL A 1 98 ? 0.982 -1.867 2.820 1.00 98.38 98 VAL A N 1
ATOM 809 C CA . VAL A 1 98 ? 1.627 -3.124 2.436 1.00 98.38 98 VAL A CA 1
ATOM 810 C C . VAL A 1 98 ? 2.054 -3.006 0.978 1.00 98.38 98 VAL A C 1
ATOM 812 O O . VAL A 1 98 ? 1.308 -2.523 0.125 1.00 98.38 98 VAL A O 1
ATOM 815 N N . GLN A 1 99 ? 3.281 -3.419 0.696 1.00 98.56 99 GLN A N 1
ATOM 816 C CA . GLN A 1 99 ? 3.788 -3.567 -0.654 1.00 98.56 99 GLN A CA 1
ATOM 817 C C . GLN A 1 99 ? 4.055 -5.046 -0.910 1.00 98.56 99 GLN A C 1
ATOM 819 O O . GLN A 1 99 ? 4.940 -5.625 -0.282 1.00 98.56 99 GLN A O 1
ATOM 824 N N . TRP A 1 100 ? 3.339 -5.639 -1.860 1.00 98.06 100 TRP A N 1
ATOM 825 C CA . TRP A 1 100 ? 3.585 -7.003 -2.324 1.00 98.06 100 TRP A CA 1
ATOM 826 C C . TRP A 1 100 ? 4.262 -6.969 -3.693 1.00 98.06 100 TRP A C 1
ATOM 828 O O . TRP A 1 100 ? 3.706 -6.485 -4.673 1.00 98.06 100 TRP A O 1
ATOM 838 N N . LYS A 1 101 ? 5.499 -7.450 -3.777 1.00 96.31 101 LYS A N 1
ATOM 839 C CA . LYS A 1 101 ? 6.304 -7.450 -5.000 1.00 96.31 101 LYS A CA 1
ATOM 840 C C . LYS A 1 101 ? 6.416 -8.877 -5.532 1.00 96.31 101 LYS A C 1
ATOM 842 O O . LYS A 1 101 ? 7.186 -9.674 -4.995 1.00 96.31 101 LYS A O 1
ATOM 847 N N . CYS A 1 102 ? 5.692 -9.174 -6.610 1.00 96.88 102 CYS A N 1
ATOM 848 C CA . CYS A 1 102 ? 5.777 -10.438 -7.337 1.00 96.88 102 CYS A CA 1
ATOM 849 C C . CYS A 1 102 ? 6.421 -10.198 -8.711 1.00 96.88 102 CYS A C 1
ATOM 851 O O . CYS A 1 102 ? 5.844 -9.548 -9.581 1.00 96.88 102 CYS A O 1
ATOM 853 N N . MET A 1 103 ? 7.650 -10.688 -8.899 1.00 96.44 103 MET A N 1
ATOM 854 C CA . MET A 1 103 ? 8.439 -10.507 -10.132 1.00 96.44 103 MET A CA 1
ATOM 855 C C . MET A 1 103 ? 8.659 -11.837 -10.859 1.00 96.44 103 MET A C 1
ATOM 857 O O . MET A 1 103 ? 9.709 -12.091 -11.457 1.00 96.44 103 MET A O 1
ATOM 861 N N . GLN A 1 104 ? 7.667 -12.718 -10.786 1.00 96.25 104 GLN A N 1
ATOM 862 C CA . GLN A 1 104 ? 7.756 -14.056 -11.344 1.00 96.25 104 GLN A CA 1
ATOM 863 C C . GLN A 1 104 ? 7.392 -14.079 -12.833 1.00 96.25 104 GLN A C 1
ATOM 865 O O . GLN A 1 104 ? 6.641 -13.241 -13.340 1.00 96.25 104 GLN A O 1
ATOM 870 N N . LYS A 1 105 ? 7.899 -15.069 -13.576 1.00 93.56 105 LYS A N 1
ATOM 871 C CA . LYS A 1 105 ? 7.423 -15.317 -14.950 1.00 93.56 105 LYS A CA 1
ATOM 872 C C . LYS A 1 105 ? 5.916 -15.590 -14.936 1.00 93.56 105 LYS A C 1
ATOM 874 O O . LYS A 1 105 ? 5.449 -16.398 -14.145 1.00 93.56 105 LYS A O 1
ATOM 879 N N . ASN A 1 106 ? 5.180 -14.935 -15.834 1.00 90.50 106 ASN A N 1
ATOM 880 C CA . ASN A 1 106 ? 3.712 -14.958 -15.940 1.00 90.50 106 ASN A CA 1
ATOM 881 C C . ASN A 1 106 ? 2.941 -14.350 -14.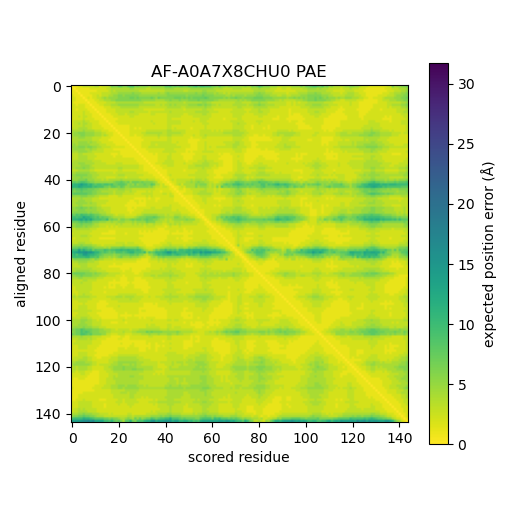752 1.00 90.50 106 ASN A C 1
ATOM 883 O O . ASN A 1 106 ? 1.736 -14.170 -14.873 1.00 90.50 106 ASN A O 1
ATOM 887 N N . ASN A 1 107 ? 3.624 -13.968 -13.669 1.00 92.00 107 ASN A N 1
ATOM 888 C CA . ASN A 1 107 ? 3.056 -13.338 -12.478 1.00 92.00 107 ASN A CA 1
ATOM 889 C C . ASN A 1 107 ? 3.942 -12.141 -12.095 1.00 92.00 107 ASN A C 1
ATOM 891 O O . ASN A 1 107 ? 4.738 -12.205 -11.162 1.00 92.00 107 ASN A O 1
ATOM 895 N N . TYR A 1 108 ? 3.854 -11.070 -12.888 1.00 96.62 108 TYR A N 1
ATOM 896 C CA . TYR A 1 108 ? 4.636 -9.847 -12.695 1.00 96.62 108 TYR A CA 1
ATOM 897 C C . TYR A 1 108 ? 3.711 -8.704 -12.268 1.00 96.62 108 TYR A C 1
ATOM 899 O O . TYR A 1 108 ? 3.115 -8.016 -13.104 1.00 96.62 108 TYR A O 1
ATOM 907 N N . VAL A 1 109 ? 3.525 -8.571 -10.956 1.00 97.81 109 VAL A N 1
ATOM 908 C CA . VAL A 1 109 ? 2.506 -7.722 -10.333 1.00 97.81 109 VAL A CA 1
ATOM 909 C C . VAL A 1 109 ? 3.077 -7.053 -9.086 1.00 97.81 109 VAL A C 1
ATOM 911 O O . VAL A 1 109 ? 3.780 -7.672 -8.289 1.00 97.81 109 VAL A O 1
ATOM 914 N N . LEU A 1 110 ? 2.747 -5.778 -8.917 1.00 98.50 110 LEU A N 1
ATOM 915 C CA . LEU A 1 110 ? 3.038 -4.991 -7.731 1.00 98.50 110 LEU A CA 1
ATOM 916 C C . LEU A 1 110 ? 1.734 -4.661 -6.999 1.00 98.50 110 LEU A C 1
ATOM 918 O O . LEU A 1 110 ? 0.899 -3.925 -7.522 1.00 98.50 110 LEU A O 1
ATOM 922 N N . GLY A 1 111 ? 1.586 -5.184 -5.788 1.00 98.50 111 GLY A N 1
ATOM 923 C CA . GLY A 1 111 ? 0.593 -4.776 -4.805 1.00 98.50 111 GLY A CA 1
ATOM 924 C C . GLY A 1 111 ? 1.018 -3.480 -4.116 1.00 98.50 111 GLY A C 1
ATOM 925 O O . GLY A 1 111 ? 2.085 -3.426 -3.504 1.00 98.50 111 GLY A O 1
ATOM 926 N N . LEU A 1 112 ? 0.196 -2.435 -4.219 1.00 98.50 112 LEU A N 1
ATOM 927 C CA . LEU A 1 112 ? 0.304 -1.194 -3.448 1.00 98.50 112 LEU A CA 1
ATOM 928 C C . LEU A 1 112 ? -0.956 -1.040 -2.604 1.00 98.50 112 LEU A C 1
ATOM 930 O O . LEU A 1 112 ? -2.024 -0.693 -3.116 1.00 98.50 112 LEU A O 1
ATOM 934 N N . GLU A 1 113 ? -0.845 -1.330 -1.313 1.00 98.50 113 GLU A N 1
ATOM 935 C CA . GLU A 1 113 ? -2.008 -1.695 -0.512 1.00 98.50 113 GLU A CA 1
ATOM 936 C C . GLU A 1 113 ? -2.144 -0.795 0.724 1.00 98.50 113 GLU A C 1
ATOM 938 O O . GLU A 1 113 ? -1.688 -1.153 1.814 1.00 98.50 113 GLU A O 1
ATOM 943 N N . PRO A 1 114 ? -2.749 0.403 0.584 1.00 98.12 114 PRO A N 1
ATOM 944 C CA . PRO A 1 114 ? -3.060 1.266 1.716 1.00 98.12 114 PRO A CA 1
ATOM 945 C C . PRO A 1 114 ? -3.877 0.513 2.764 1.00 98.12 114 PRO A C 1
ATOM 947 O O 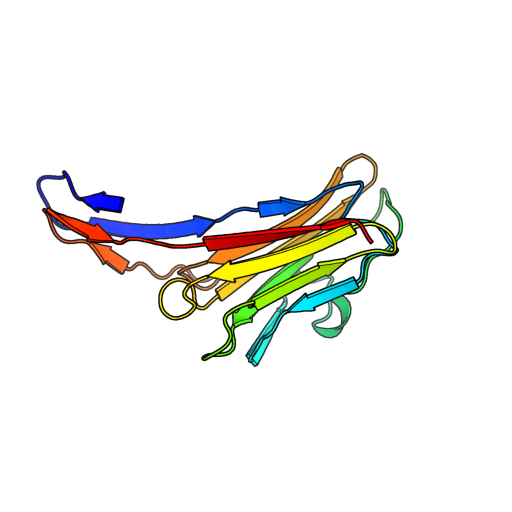. PRO A 1 114 ? -4.928 -0.062 2.457 1.00 98.12 114 PRO A O 1
ATOM 950 N N . ALA A 1 115 ? -3.401 0.531 4.002 1.00 98.12 115 ALA A N 1
ATOM 951 C CA . ALA A 1 115 ? -3.891 -0.313 5.074 1.00 98.12 115 ALA A CA 1
ATOM 952 C C . ALA A 1 115 ? -4.145 0.485 6.353 1.00 98.12 115 ALA A C 1
ATOM 954 O O . ALA A 1 115 ? -3.418 1.408 6.728 1.00 98.12 115 ALA A O 1
ATOM 955 N N . MET A 1 116 ? -5.206 0.087 7.044 1.00 97.69 116 MET A N 1
ATOM 956 C CA . MET A 1 116 ? -5.566 0.612 8.356 1.00 97.69 116 MET A CA 1
ATOM 957 C C . MET A 1 116 ? -4.650 0.083 9.467 1.00 97.69 116 MET A C 1
ATOM 959 O O . MET A 1 116 ? -4.353 0.794 10.422 1.00 97.69 116 MET A O 1
ATOM 963 N N . SER A 1 117 ? -4.242 -1.177 9.338 1.00 97.38 117 SER A N 1
ATOM 964 C CA . SER A 1 117 ? -3.495 -1.944 10.333 1.00 97.38 117 SER A CA 1
ATOM 965 C C . SER A 1 117 ? -2.058 -2.152 9.870 1.00 97.38 117 SER A C 1
ATOM 967 O O . SER A 1 117 ? -1.833 -2.268 8.660 1.00 97.38 117 SER A O 1
ATOM 969 N N . PRO A 1 118 ? -1.098 -2.303 10.801 1.00 95.75 118 PRO A N 1
ATOM 970 C CA . PRO A 1 118 ? 0.192 -2.871 10.455 1.00 95.75 118 PRO A CA 1
ATOM 971 C C . PRO A 1 118 ? 0.036 -4.323 9.941 1.00 95.75 118 PRO A C 1
ATOM 973 O O . PRO A 1 118 ? -1.057 -4.893 9.921 1.00 95.75 118 PRO A O 1
ATOM 976 N N . TYR A 1 119 ? 1.139 -4.920 9.492 1.00 94.75 119 TYR A N 1
ATOM 977 C CA . TYR A 1 119 ? 1.250 -6.313 9.061 1.00 94.75 119 TYR A CA 1
ATOM 978 C C . TYR A 1 119 ? 2.669 -6.783 9.418 1.00 94.75 119 TYR A C 1
ATOM 980 O O . TYR A 1 119 ? 3.606 -6.006 9.232 1.00 94.75 119 TYR A O 1
ATOM 988 N N . PRO A 1 120 ? 2.860 -7.998 9.969 1.00 94.25 120 PRO A N 1
ATOM 989 C CA . PRO A 1 120 ? 1.867 -9.057 10.182 1.00 94.25 120 PRO A CA 1
ATOM 990 C C . PRO A 1 120 ? 0.961 -8.860 11.408 1.00 94.25 120 PRO A C 1
ATOM 992 O O . PRO A 1 120 ? -0.036 -9.570 11.547 1.00 94.25 120 PRO A O 1
ATOM 995 N N . LYS A 1 121 ? 1.281 -7.912 12.302 1.00 95.50 121 LYS A N 1
ATOM 996 C CA . LYS A 1 121 ? 0.443 -7.602 13.471 1.00 95.50 121 LYS A CA 1
ATOM 997 C C . LYS A 1 121 ? -0.900 -7.042 13.013 1.00 95.50 121 LYS A C 1
ATOM 999 O O . LYS A 1 121 ? -0.915 -6.065 12.289 1.00 95.50 121 LYS A O 1
ATOM 1004 N N . LYS A 1 122 ? -2.009 -7.602 13.490 1.00 95.19 122 LYS A N 1
ATOM 1005 C CA . LYS A 1 122 ? -3.358 -7.125 13.166 1.00 95.19 122 LYS A CA 1
ATOM 1006 C C . LYS A 1 122 ? -3.894 -6.229 14.276 1.00 95.19 122 LYS A C 1
ATOM 1008 O O . LYS A 1 122 ? -3.935 -6.648 15.431 1.00 95.19 122 LYS A O 1
ATOM 1013 N N . GLU A 1 123 ? -4.289 -5.015 13.919 1.00 97.00 123 GLU A N 1
ATOM 1014 C CA . GLU A 1 123 ? -4.93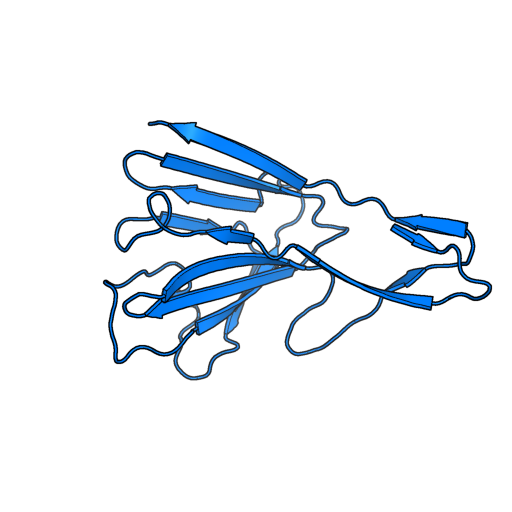5 -4.045 14.800 1.00 97.00 123 GLU A CA 1
ATOM 1015 C C . GLU A 1 123 ? -6.311 -3.696 14.241 1.00 97.00 123 GLU A C 1
ATOM 1017 O O . GLU A 1 123 ? -6.450 -3.340 13.071 1.00 97.00 123 GLU A O 1
ATOM 1022 N N . TYR A 1 124 ? -7.325 -3.798 15.093 1.00 97.00 124 TYR A N 1
ATOM 1023 C CA . TYR A 1 124 ? -8.715 -3.578 14.725 1.00 97.00 124 TYR A CA 1
ATOM 1024 C C . TYR A 1 124 ? -9.170 -2.189 15.161 1.00 97.00 124 TYR A C 1
ATOM 1026 O O . TYR A 1 124 ? -8.687 -1.639 16.154 1.00 97.00 124 TYR A O 1
ATOM 1034 N N . ARG A 1 125 ? -10.124 -1.623 14.424 1.00 95.81 125 ARG A N 1
ATOM 1035 C CA . ARG A 1 125 ? -10.898 -0.466 14.879 1.00 95.81 125 ARG A CA 1
ATOM 1036 C C . ARG A 1 125 ? -12.294 -0.927 15.254 1.00 95.81 125 ARG A C 1
ATOM 1038 O O . ARG A 1 125 ? -12.873 -1.760 14.564 1.00 95.81 125 ARG A O 1
ATOM 1045 N N . MET A 1 126 ? -12.835 -0.337 16.311 1.00 97.69 126 MET A N 1
ATOM 1046 C CA . MET A 1 126 ? -14.245 -0.495 16.648 1.00 97.69 126 MET A CA 1
ATOM 1047 C C . MET A 1 126 ? -15.110 0.299 15.665 1.00 97.69 126 MET A C 1
ATOM 1049 O O . MET A 1 126 ? -14.711 1.378 15.220 1.00 97.69 126 MET A O 1
ATOM 1053 N N . ILE A 1 127 ? -16.295 -0.216 15.361 1.00 98.25 127 ILE A N 1
ATOM 1054 C CA . ILE A 1 127 ? -17.378 0.503 14.689 1.00 98.25 127 ILE A CA 1
ATOM 1055 C C . ILE A 1 127 ? -18.683 0.250 15.443 1.00 98.25 127 ILE A C 1
ATOM 1057 O O . ILE A 1 127 ? -19.127 -0.893 15.599 1.00 98.25 127 ILE A O 1
ATOM 1061 N N . LYS A 1 128 ? -19.292 1.316 15.953 1.00 98.56 128 LYS A N 1
ATOM 1062 C CA . LYS A 1 128 ? -20.531 1.222 16.732 1.00 98.56 128 LYS A CA 1
ATOM 1063 C C . LYS A 1 128 ? -21.733 0.968 15.837 1.00 98.56 128 LYS A C 1
ATOM 1065 O O . LYS A 1 128 ? -21.703 1.307 14.656 1.00 98.56 128 LYS A O 1
ATOM 1070 N N . VAL A 1 129 ? -22.809 0.414 16.389 1.00 98.56 129 VAL A N 1
ATOM 1071 C CA . VAL A 1 129 ? -24.079 0.274 15.648 1.00 98.56 129 VAL A CA 1
ATOM 1072 C C . VAL A 1 129 ? -24.516 1.625 15.075 1.00 98.56 129 VAL A C 1
ATOM 1074 O O . VAL A 1 129 ? -24.607 2.616 15.802 1.00 98.56 129 VAL A O 1
ATOM 1077 N N . GLY A 1 130 ? -24.789 1.665 13.771 1.00 98.44 130 GLY A N 1
ATOM 1078 C CA . GLY A 1 130 ? -25.184 2.875 13.049 1.00 98.44 130 GLY A CA 1
ATOM 1079 C C . GLY A 1 130 ? -24.046 3.857 12.747 1.00 98.44 130 GLY A C 1
ATOM 1080 O O . GLY A 1 130 ? -24.297 4.881 12.115 1.00 98.44 130 GLY A O 1
ATOM 1081 N N . GLU A 1 131 ? -22.808 3.577 13.166 1.00 98.44 131 GLU A N 1
ATOM 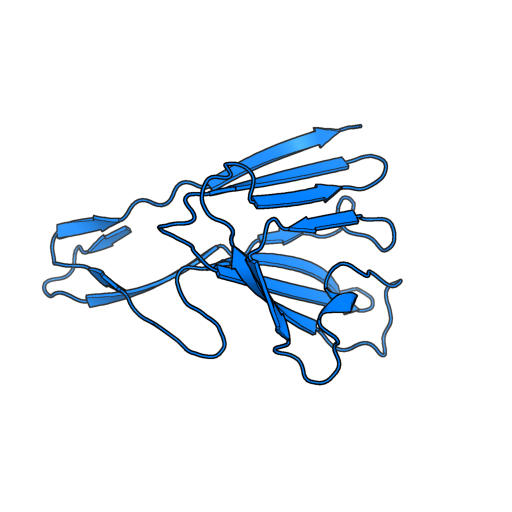1082 C CA . GLU A 1 131 ? -21.642 4.392 12.819 1.00 98.44 131 GLU A CA 1
ATOM 1083 C C . GLU A 1 131 ? -21.199 4.126 11.378 1.00 98.44 131 GLU A C 1
ATOM 1085 O O . GLU A 1 131 ? -21.198 2.987 10.899 1.00 98.44 131 GLU A O 1
ATOM 1090 N N . GLU A 1 132 ? -20.784 5.194 10.697 1.00 9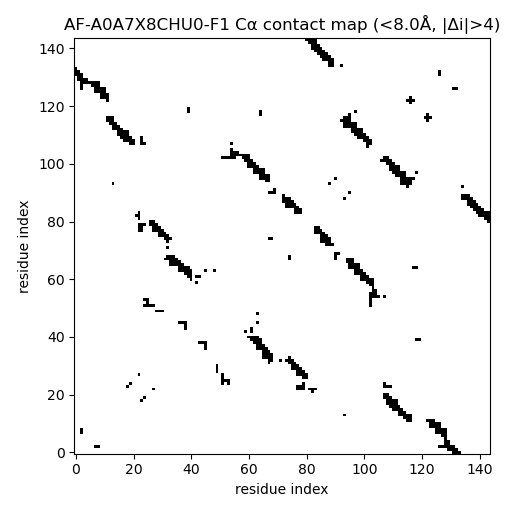7.81 132 GLU A N 1
ATOM 1091 C CA . GLU A 1 132 ? -20.256 5.136 9.343 1.00 97.81 132 GLU A CA 1
ATOM 1092 C C . GLU A 1 132 ? -18.803 5.619 9.291 1.00 97.81 132 GLU A C 1
ATOM 1094 O O . GLU A 1 132 ? -18.458 6.719 9.723 1.00 97.81 132 GLU A O 1
ATOM 1099 N N . HIS A 1 133 ? -17.947 4.808 8.674 1.00 96.62 133 HIS A N 1
ATOM 1100 C CA . HIS A 1 133 ? -16.572 5.156 8.348 1.00 96.62 133 HIS A CA 1
ATOM 1101 C C . HIS A 1 133 ? -16.370 5.259 6.834 1.00 96.62 133 HIS A C 1
ATOM 1103 O O . HIS A 1 133 ? -16.546 4.285 6.094 1.00 96.62 133 HIS A O 1
ATOM 1109 N N . THR A 1 134 ? -15.935 6.433 6.376 1.00 96.69 134 THR A N 1
ATOM 1110 C CA . THR A 1 134 ? -15.708 6.731 4.951 1.00 96.69 134 THR A CA 1
ATOM 1111 C C . THR A 1 134 ? -14.225 6.820 4.636 1.00 96.69 134 THR A C 1
ATOM 1113 O O . THR A 1 134 ? -13.477 7.498 5.340 1.00 96.69 134 THR A O 1
ATOM 1116 N N . TYR A 1 135 ? -13.809 6.200 3.537 1.00 96.12 135 TYR A N 1
ATOM 1117 C CA . TYR A 1 135 ? -12.430 6.167 3.061 1.00 96.12 135 TYR A CA 1
ATOM 1118 C C . TYR A 1 135 ? -12.387 6.734 1.646 1.00 96.12 135 TYR A C 1
ATOM 1120 O O . TYR A 1 135 ? -13.104 6.262 0.767 1.00 96.12 135 TYR A O 1
ATOM 1128 N N . LEU A 1 136 ? -11.566 7.762 1.435 1.00 94.81 136 LEU A N 1
ATOM 1129 C CA . LEU A 1 136 ? -11.400 8.395 0.133 1.00 94.81 136 LEU A CA 1
ATOM 1130 C C . LEU A 1 136 ? -10.001 8.096 -0.393 1.00 94.81 136 LEU A C 1
ATOM 1132 O O . LEU A 1 136 ? -9.011 8.444 0.250 1.00 94.81 136 LEU A O 1
ATOM 1136 N N . LEU A 1 137 ? -9.948 7.494 -1.576 1.00 96.38 137 LEU A N 1
ATOM 1137 C CA . LEU A 1 137 ? -8.724 7.263 -2.326 1.00 96.38 137 LEU A CA 1
ATOM 1138 C C . LEU A 1 137 ? -8.831 8.000 -3.662 1.00 96.38 137 LEU A C 1
ATOM 1140 O O . LEU A 1 137 ? -9.900 8.053 -4.273 1.00 96.38 137 LEU A O 1
ATOM 1144 N N . LYS A 1 138 ? -7.729 8.600 -4.097 1.00 97.25 138 LYS A N 1
ATOM 1145 C CA . LYS A 1 138 ? -7.606 9.335 -5.353 1.00 97.25 138 LYS A CA 1
ATOM 1146 C C . LYS A 1 138 ? -6.535 8.678 -6.200 1.00 97.25 138 LYS A C 1
ATOM 1148 O O . LYS A 1 138 ? -5.434 8.432 -5.720 1.00 97.25 138 LYS A O 1
ATOM 1153 N N . TYR A 1 139 ? -6.865 8.463 -7.465 1.00 96.94 139 TYR A N 1
ATOM 1154 C CA . TYR A 1 139 ? -5.968 7.895 -8.459 1.00 96.94 139 TYR A CA 1
ATOM 1155 C C . TYR A 1 139 ? -5.828 8.907 -9.583 1.00 96.94 139 TYR A C 1
ATOM 1157 O O . TYR A 1 139 ? -6.832 9.379 -10.120 1.00 96.94 139 TYR A O 1
ATOM 1165 N N . LYS A 1 140 ? -4.592 9.247 -9.930 1.00 97.25 140 LYS A N 1
ATOM 1166 C CA . LYS A 1 140 ? -4.291 10.107 -11.071 1.00 97.25 140 LYS A CA 1
ATOM 1167 C C . LYS A 1 140 ? -3.396 9.336 -12.027 1.00 97.25 140 LYS A C 1
ATOM 1169 O O . LYS A 1 140 ? -2.226 9.122 -11.720 1.00 97.25 140 LYS A O 1
ATOM 1174 N N . PHE A 1 141 ? -3.974 8.909 -13.144 1.00 96.44 141 PHE A N 1
ATOM 1175 C CA . PHE A 1 141 ? -3.270 8.213 -14.215 1.00 96.44 141 PHE A CA 1
ATOM 1176 C C . PHE A 1 141 ? -2.955 9.189 -15.352 1.00 96.44 141 PHE A C 1
ATOM 1178 O O . PHE A 1 141 ? -3.817 9.979 -15.736 1.00 96.44 141 PHE A O 1
ATOM 1185 N N . GLU A 1 142 ? -1.728 9.148 -15.862 1.00 96.38 142 GLU A N 1
ATOM 1186 C CA . GLU A 1 142 ? -1.222 10.059 -16.890 1.00 96.38 142 GLU A CA 1
ATOM 1187 C C . GLU A 1 142 ? -0.406 9.290 -17.938 1.00 96.38 142 GLU A C 1
ATOM 1189 O O . GLU A 1 142 ? 0.402 8.423 -17.588 1.00 96.38 142 GLU A O 1
ATOM 1194 N N . ASP A 1 143 ? -0.587 9.661 -19.206 1.00 93.62 143 ASP A N 1
ATOM 1195 C CA . ASP A 1 143 ? 0.314 9.300 -20.302 1.00 93.62 143 ASP A CA 1
ATOM 1196 C C . ASP A 1 143 ? 1.435 10.353 -20.397 1.00 93.62 143 ASP A C 1
ATOM 1198 O O . ASP A 1 143 ? 1.188 11.546 -20.194 1.00 93.62 143 ASP A O 1
ATOM 1202 N N . LYS A 1 144 ? 2.662 9.917 -20.685 1.00 87.69 144 LYS A N 1
ATOM 1203 C CA . LYS A 1 144 ? 3.855 10.760 -20.851 1.00 87.69 144 LYS A CA 1
ATOM 1204 C C . LYS A 1 144 ? 4.288 10.882 -22.304 1.00 87.69 144 LYS A C 1
ATOM 1206 O O . LYS A 1 144 ? 4.155 9.879 -23.045 1.00 87.69 144 LYS A O 1
#

Nearest PDB structures (foldseek):
  3ty1-assembly1_C  TM=8.964E-01  e=1.066E-06  Klebsiella pneumoniae subsp. pneumoniae MGH 78578
  3dcd-assembly2_B  TM=6.101E-01  e=1.490E-02  Lactobacillus acidophilus
  8x1b-assembly1_A  TM=4.201E-01  e=5.429E+00  Flavonifractor plautii

Secondary structure (DSSP, 8-state):
-B--SSS-EEE--B--EEE-TTTSSTT-EEEE-EEEEEE-STT--GGGTT--PPPBSS---EEEEEEEPSS-S--EEEE-SSEEEEEEE-TTT--EEEEEEEEETTEEEEEEEEESS-SSS---EEE-TT-B----EEEEEEE-

Solvent-accessible surface area (backbone atoms only — not comparable to full-atom values): 8091 Å² total; per-residue (Å²): 90,70,34,86,54,100,54,66,46,75,46,76,58,65,51,82,40,76,42,33,72,91,49,45,53,52,74,32,47,59,48,68,53,52,76,46,69,45,67,69,33,90,92,61,58,72,85,46,77,58,61,52,62,71,65,29,89,89,53,77,69,39,37,36,36,31,37,50,49,84,94,59,67,63,41,34,39,42,27,40,89,47,34,37,38,35,38,19,50,54,44,90,70,30,39,21,30,42,35,39,40,32,45,21,61,100,44,53,36,37,33,54,20,49,11,52,34,64,73,92,58,83,53,71,44,81,41,44,56,74,38,73,54,86,84,63,74,48,78,49,78,45,82,100

Radius of gyration: 16.49 Å; Cα contacts (8 Å, |Δi|>4): 336; chains: 1; bounding box: 44×34×39 Å

pLDDT: mean 95.98, std 3.04, range [80.0, 98.56]

Sequence (144 aa):
MLNEGLKDDEYMIMYHHNIAYPLFSEKSNLNIDKEETYMISSNSTTEQFNVFDKPSSNIDEMVYMHKINKGTKEHVSIENNKYKLNIGWDQEKLPFMVQWKCMQKNNYVLGLEPAMSPYPKKEYRMIKVGEEHTYLLKYKFEDK

Foldseek 3Di:
DWQQDPWKDWDWDKDWDKDFPPQDAQQKFKDFQFDDKDWPDPPDDSVCLGGADAAAQPDDKTKMKTFHDPDDQFGMWMGGPWKIKTKGWHCVQQRMWIWIADRHVVDGIIITMRINATPPDDDIDMAGHGRDDDIDMDMDMDTD

Mean predicted aligned error: 3.05 Å